Protein AF-A0AAE3ME97-F1 (afdb_monomer_lite)

Foldseek 3Di:
DWKFKWAQDQPVVVLVLVCVVCVVPPQKAFDDRRRWIKTLGGQTDDDPVLVVVLQVLLLVLCVPQDKDKWKWWFWDWDADPQFWIWIWIFIDDDPSSQVSSVSSVVSVCVSVVPRDGDPDPDGIIITGITGGNPDDDDRVVSRVSDPIDIDMDTTFWMFIWDWDADVPGTDIDGPDIHTD

Secondary structure (DSSP, 8-state):
-EEEEEEE---HHHHHHHHHHTTT-TTEEEPPGGG-EEEEEEEEE--GGGHHHHHHHHHHHHTT---EEEEEEEEEEE--TTS-EEEEEEEPP-HHHHHHHHHHHHHHHHH-TT-----SPP--EEEEEEE-TT----HHHHHHHS----EEEEE-EEEEEEEEEETTEEEEEEEEEEE-

pLDDT: mean 92.76, std 6.28, range [67.19, 98.69]

InterPro domains:
  IPR004175 RNA 2',3'-cyclic phosphodiesterase [MF_01940] (1-180)
  IPR004175 RNA 2',3'-cyclic phosphodiesterase [PTHR35561] (1-180)
  IPR004175 RNA 2',3'-cyclic phosphodiesterase [TIGR02258] (1-180)
  IPR009097 Cyclic phosphodiesterase [SSF55144] (1-180)
  IPR014051 Phosphoesterase, HXTX [PF02834] (10-88)

Structure (mmCIF, N/CA/C/O backbone):
data_AF-A0AAE3ME97-F1
#
_entry.id   AF-A0AAE3ME97-F1
#
loop_
_atom_site.group_PDB
_atom_site.id
_atom_site.type_symbol
_atom_site.label_atom_id
_atom_site.label_alt_id
_atom_site.label_comp_id
_atom_site.label_asym_id
_atom_site.label_entity_id
_atom_site.label_seq_id
_atom_site.pdbx_PDB_ins_code
_atom_site.Cartn_x
_atom_site.Cartn_y
_atom_site.Cartn_z
_atom_site.occupancy
_atom_site.B_iso_or_equiv
_atom_site.auth_seq_id
_atom_site.auth_comp_id
_atom_site.auth_asym_id
_atom_site.auth_atom_id
_atom_site.pdbx_PDB_model_num
ATOM 1 N N . MET A 1 1 ? -18.760 -4.480 -3.445 1.00 94.69 1 MET A N 1
ATOM 2 C CA . MET A 1 1 ? -17.623 -3.661 -3.942 1.00 94.69 1 MET A CA 1
ATOM 3 C C . MET A 1 1 ? -16.307 -4.323 -3.564 1.00 94.69 1 MET A C 1
ATOM 5 O O . MET A 1 1 ? -16.307 -5.059 -2.590 1.00 94.69 1 MET A O 1
ATOM 9 N N . ARG A 1 2 ? -15.202 -4.084 -4.282 1.00 96.44 2 ARG A N 1
ATOM 10 C CA . ARG A 1 2 ? -13.881 -4.586 -3.869 1.00 96.44 2 ARG A CA 1
ATOM 11 C C . ARG A 1 2 ? -13.108 -3.485 -3.152 1.00 96.44 2 ARG A C 1
ATOM 13 O O . ARG A 1 2 ? -12.875 -2.458 -3.781 1.00 96.44 2 ARG A O 1
ATOM 20 N N . ILE A 1 3 ? -12.674 -3.695 -1.910 1.00 97.56 3 ILE A N 1
ATOM 21 C CA . ILE A 1 3 ? -11.929 -2.680 -1.145 1.00 97.56 3 ILE A CA 1
ATOM 22 C C . ILE A 1 3 ? -10.609 -3.202 -0.563 1.00 97.56 3 ILE A C 1
ATOM 24 O O . ILE A 1 3 ? -10.367 -4.413 -0.470 1.00 97.56 3 ILE A O 1
ATOM 28 N N . PHE A 1 4 ? -9.749 -2.266 -0.184 1.00 97.75 4 PHE A N 1
ATOM 29 C CA . PHE A 1 4 ? -8.556 -2.483 0.628 1.00 97.75 4 PHE A CA 1
ATOM 30 C C . PHE A 1 4 ? -8.284 -1.246 1.492 1.00 97.75 4 PHE A C 1
ATOM 32 O O . PHE A 1 4 ? -8.801 -0.165 1.211 1.00 97.75 4 PHE A O 1
ATOM 39 N N . ILE A 1 5 ? -7.471 -1.415 2.530 1.00 98.44 5 ILE A N 1
ATOM 40 C CA . ILE A 1 5 ? -6.966 -0.326 3.366 1.00 98.44 5 ILE A CA 1
ATOM 41 C C . ILE A 1 5 ? -5.523 -0.049 2.954 1.00 98.44 5 ILE A C 1
ATOM 43 O O . ILE A 1 5 ? -4.723 -0.984 2.825 1.00 98.44 5 ILE A O 1
ATOM 47 N N . GLY A 1 6 ? -5.183 1.215 2.729 1.00 98.12 6 GLY A N 1
ATOM 48 C CA . GLY A 1 6 ? -3.847 1.605 2.291 1.00 98.12 6 GLY A CA 1
ATOM 49 C C . GLY A 1 6 ? -3.488 3.043 2.632 1.00 98.12 6 GLY A C 1
ATOM 50 O O . GLY A 1 6 ? -4.283 3.770 3.218 1.00 98.12 6 GLY A O 1
ATOM 51 N N . ILE A 1 7 ? -2.273 3.421 2.248 1.00 98.25 7 ILE A N 1
ATOM 52 C CA . ILE A 1 7 ? -1.721 4.771 2.357 1.00 98.25 7 ILE A CA 1
ATOM 53 C C . ILE A 1 7 ? -1.382 5.227 0.943 1.00 98.25 7 ILE A C 1
ATOM 55 O O . ILE A 1 7 ? -0.523 4.628 0.286 1.00 98.25 7 ILE A O 1
ATOM 59 N N . LYS A 1 8 ? -2.062 6.262 0.449 1.00 96.44 8 LYS A N 1
ATOM 60 C CA . LYS A 1 8 ? -1.717 6.889 -0.832 1.00 96.44 8 LYS A CA 1
ATOM 61 C C . LYS A 1 8 ? -0.377 7.620 -0.716 1.00 96.44 8 LYS A C 1
ATOM 63 O O . LYS A 1 8 ? -0.153 8.340 0.252 1.00 96.44 8 LYS A O 1
ATOM 68 N N . LEU A 1 9 ? 0.484 7.458 -1.718 1.00 9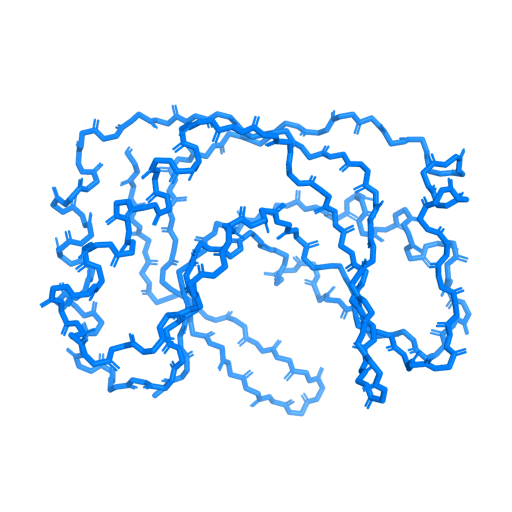5.56 9 LEU A N 1
ATOM 69 C CA . LEU A 1 9 ? 1.809 8.079 -1.761 1.00 95.56 9 LEU A CA 1
ATOM 70 C C . LEU A 1 9 ? 2.019 8.759 -3.113 1.00 95.56 9 LEU A C 1
ATOM 72 O O . LEU A 1 9 ? 1.618 8.220 -4.145 1.00 95.56 9 LEU A O 1
ATOM 76 N N . ASP A 1 10 ? 2.654 9.928 -3.102 1.00 94.00 10 ASP A N 1
ATOM 77 C CA . ASP A 1 10 ? 3.165 10.552 -4.321 1.00 94.00 10 ASP A CA 1
ATOM 78 C C . ASP A 1 10 ? 4.565 10.009 -4.602 1.00 94.00 10 ASP A C 1
ATOM 80 O O . ASP A 1 10 ? 5.500 10.252 -3.847 1.00 94.00 10 ASP A O 1
ATOM 84 N N . LEU A 1 11 ? 4.670 9.215 -5.663 1.00 93.94 11 LEU A N 1
ATOM 85 C CA . LEU A 1 11 ? 5.886 8.517 -6.078 1.00 93.94 11 LEU A CA 1
ATOM 86 C C . LEU A 1 11 ? 6.118 8.695 -7.583 1.00 93.94 11 LEU A C 1
ATOM 88 O O . LEU A 1 11 ? 6.701 7.830 -8.243 1.00 93.94 11 LEU A O 1
ATOM 92 N N . ALA A 1 12 ? 5.624 9.805 -8.148 1.00 92.50 12 ALA A N 1
ATOM 93 C CA . ALA A 1 12 ? 5.755 10.098 -9.572 1.00 92.50 12 ALA A CA 1
ATOM 94 C C . ALA A 1 12 ? 7.229 10.116 -9.999 1.00 92.50 12 ALA A C 1
ATOM 96 O O . ALA A 1 12 ? 7.582 9.593 -11.053 1.00 92.50 12 ALA A O 1
ATOM 97 N N . LYS A 1 13 ? 8.124 10.645 -9.155 1.00 90.94 13 LYS A N 1
ATOM 98 C CA . LYS A 1 13 ? 9.567 10.671 -9.426 1.00 90.94 13 LYS A CA 1
ATOM 99 C C . LYS A 1 13 ? 10.143 9.262 -9.607 1.00 90.94 13 LYS A C 1
ATOM 101 O O . LYS A 1 13 ? 10.793 9.000 -10.616 1.00 90.94 13 LYS A O 1
ATOM 106 N N . GLN A 1 14 ? 9.894 8.360 -8.662 1.00 91.44 14 GLN A N 1
ATOM 107 C CA . GLN A 1 14 ? 10.411 6.992 -8.686 1.00 91.44 14 GLN A CA 1
ATOM 108 C C . GLN A 1 14 ? 9.786 6.189 -9.825 1.00 91.44 14 GLN A C 1
ATOM 110 O O . GLN A 1 14 ? 10.483 5.443 -10.508 1.00 91.44 14 GLN A O 1
ATOM 115 N N . LEU A 1 15 ? 8.485 6.373 -10.080 1.00 92.38 15 LEU A N 1
ATOM 116 C CA . LEU A 1 15 ? 7.817 5.737 -11.212 1.00 92.38 15 LEU A CA 1
ATOM 117 C C . LEU A 1 15 ? 8.439 6.180 -12.546 1.00 92.38 15 LEU A C 1
ATOM 119 O O . LEU A 1 15 ? 8.770 5.330 -13.371 1.00 92.38 15 LEU A O 1
ATOM 123 N N . ASN A 1 16 ? 8.661 7.483 -12.736 1.00 91.00 16 ASN A N 1
ATOM 124 C CA . ASN A 1 16 ? 9.254 8.029 -13.959 1.00 91.00 16 ASN A CA 1
ATOM 125 C C . ASN A 1 16 ? 10.696 7.537 -14.184 1.00 91.00 16 ASN A C 1
ATOM 127 O O . ASN A 1 16 ? 11.085 7.249 -15.321 1.00 91.00 16 ASN A O 1
ATOM 131 N N . GLN A 1 17 ? 11.483 7.379 -13.112 1.00 88.75 17 GLN A N 1
ATOM 132 C CA . GLN A 1 17 ? 12.847 6.844 -13.193 1.00 88.75 17 GLN A CA 1
ATOM 133 C C . GLN A 1 17 ? 12.870 5.446 -13.822 1.00 88.75 17 GLN A C 1
ATOM 135 O O . GLN A 1 17 ? 13.607 5.215 -14.779 1.00 88.75 17 GLN A O 1
ATOM 140 N N . VAL A 1 18 ? 12.025 4.527 -13.347 1.00 89.31 18 VAL A N 1
ATOM 141 C CA . VAL A 1 18 ? 11.972 3.166 -13.909 1.00 89.31 18 VAL A CA 1
ATOM 142 C C . VAL A 1 18 ? 11.254 3.097 -15.251 1.00 89.31 18 VAL A C 1
ATOM 144 O O . VAL A 1 18 ? 11.620 2.280 -16.092 1.00 89.31 18 VAL A O 1
ATOM 147 N N . GLN A 1 19 ? 10.269 3.963 -15.494 1.00 91.25 19 GLN A N 1
ATOM 148 C CA . GLN A 1 19 ? 9.616 4.053 -16.800 1.00 91.25 19 GLN A CA 1
ATOM 149 C C . GLN A 1 19 ? 10.599 4.439 -17.902 1.00 91.25 19 GLN A C 1
ATOM 151 O O . GLN A 1 19 ? 10.524 3.883 -18.991 1.00 91.25 19 GLN A O 1
ATOM 156 N N . THR A 1 20 ? 11.555 5.321 -17.606 1.00 89.06 20 THR A N 1
ATOM 157 C CA . THR A 1 20 ? 12.599 5.720 -18.560 1.00 89.06 20 THR A CA 1
ATOM 158 C C . THR A 1 20 ? 13.495 4.538 -18.946 1.00 89.06 20 THR A C 1
ATOM 160 O O . THR A 1 20 ? 13.858 4.393 -20.112 1.00 89.06 20 THR A O 1
ATOM 163 N N . ILE A 1 21 ? 13.800 3.647 -17.996 1.00 87.19 21 ILE A N 1
ATOM 164 C CA . ILE A 1 21 ? 14.635 2.457 -18.232 1.00 87.19 21 ILE A CA 1
ATOM 165 C C . ILE A 1 21 ? 13.930 1.454 -19.159 1.00 87.19 21 ILE A C 1
ATOM 167 O O . ILE A 1 21 ? 14.575 0.852 -20.011 1.00 87.19 21 ILE A O 1
ATOM 171 N N . PHE A 1 22 ? 12.608 1.307 -19.038 1.00 86.88 22 PHE A N 1
ATOM 172 C CA . PHE A 1 22 ? 11.820 0.334 -19.807 1.00 86.88 22 PHE A CA 1
ATOM 173 C C . PHE A 1 22 ? 10.808 0.980 -20.769 1.00 86.88 22 PHE A C 1
ATOM 175 O O . PHE A 1 22 ? 9.723 0.438 -20.993 1.00 86.88 22 PHE A O 1
ATOM 182 N N . HIS A 1 23 ? 11.117 2.154 -21.320 1.00 81.44 23 HIS A N 1
ATOM 183 C CA . HIS A 1 23 ? 10.148 2.953 -22.081 1.00 81.44 23 HIS A CA 1
ATOM 184 C C . HIS A 1 23 ? 9.629 2.258 -23.357 1.00 81.44 23 HIS A C 1
ATOM 186 O O . HIS A 1 23 ? 8.501 2.519 -23.772 1.00 81.44 23 HIS A O 1
ATOM 192 N N . GLU A 1 24 ? 10.399 1.340 -23.949 1.00 82.56 24 GLU A N 1
ATOM 193 C CA . GLU A 1 24 ? 10.007 0.583 -25.153 1.00 82.56 24 GLU A CA 1
ATOM 194 C C . GLU A 1 24 ? 9.259 -0.732 -24.840 1.00 82.56 24 GLU A C 1
ATOM 196 O O . GLU A 1 24 ? 8.717 -1.394 -25.732 1.00 82.56 24 GLU A O 1
ATOM 201 N N . ASP A 1 25 ? 9.187 -1.135 -23.567 1.00 84.56 25 ASP A N 1
ATOM 202 C CA . ASP A 1 25 ? 8.723 -2.463 -23.167 1.00 84.56 25 ASP A CA 1
ATOM 203 C C . ASP A 1 25 ? 7.193 -2.537 -23.014 1.00 84.56 25 ASP A C 1
ATOM 205 O O . ASP A 1 25 ? 6.604 -2.411 -21.938 1.00 84.56 25 ASP A O 1
ATOM 209 N N . THR A 1 26 ? 6.513 -2.855 -24.115 1.00 83.56 26 THR A N 1
ATOM 210 C CA . THR A 1 26 ? 5.041 -3.015 -24.162 1.00 83.56 26 THR A CA 1
ATOM 211 C C . THR A 1 26 ? 4.493 -4.165 -23.301 1.00 83.56 26 THR A C 1
ATOM 213 O O . THR A 1 26 ? 3.284 -4.285 -23.085 1.00 83.56 26 THR A O 1
ATOM 216 N N . LYS A 1 27 ? 5.371 -5.032 -22.784 1.00 91.19 27 LYS A N 1
ATOM 217 C CA . LYS A 1 27 ? 5.030 -6.155 -21.896 1.00 91.19 27 LYS A CA 1
ATOM 218 C C . LYS A 1 27 ? 4.952 -5.752 -20.417 1.00 91.19 27 LYS A C 1
ATOM 220 O O . LYS A 1 27 ? 4.654 -6.614 -19.579 1.00 91.19 27 LYS A O 1
ATOM 225 N N . ILE A 1 28 ? 5.188 -4.478 -20.098 1.00 93.50 28 ILE A N 1
ATOM 226 C CA . ILE A 1 28 ? 5.061 -3.904 -18.758 1.00 93.50 28 ILE A CA 1
ATOM 227 C C . ILE A 1 28 ? 3.792 -3.052 -18.688 1.00 93.50 28 ILE A C 1
ATOM 229 O O . ILE A 1 28 ? 3.542 -2.176 -19.509 1.00 93.50 28 ILE A O 1
ATOM 233 N N . LYS A 1 29 ? 2.964 -3.316 -17.679 1.00 92.75 29 LYS A N 1
ATOM 234 C CA . LYS A 1 29 ? 1.776 -2.528 -17.351 1.00 92.75 29 LYS A CA 1
ATOM 235 C C . LYS A 1 29 ? 2.050 -1.728 -16.086 1.00 92.75 29 LYS A C 1
ATOM 237 O O . LYS A 1 29 ? 2.054 -2.289 -14.988 1.00 92.75 29 LYS A O 1
ATOM 242 N N . TRP A 1 30 ? 2.266 -0.431 -16.257 1.00 94.06 30 TRP A N 1
ATOM 243 C CA . TRP A 1 30 ? 2.529 0.508 -15.172 1.00 94.06 30 TRP A CA 1
ATOM 244 C C . TRP A 1 30 ? 1.276 0.802 -14.348 1.00 94.06 30 TRP A C 1
ATOM 246 O O . TRP A 1 30 ? 0.162 0.891 -14.874 1.00 94.06 30 TRP A O 1
ATOM 256 N N . VAL A 1 31 ? 1.461 0.957 -13.041 1.00 94.19 31 VAL A N 1
ATOM 257 C CA . VAL A 1 31 ? 0.448 1.542 -12.166 1.00 94.19 31 VAL A CA 1
ATOM 258 C C . VAL A 1 31 ? 0.351 3.030 -12.498 1.00 94.19 31 VAL A C 1
ATOM 260 O O . VAL A 1 31 ? 1.362 3.695 -12.692 1.00 94.19 31 VAL A O 1
ATOM 263 N N . LYS A 1 32 ? -0.874 3.556 -12.599 1.00 92.88 32 LYS A N 1
ATOM 264 C CA . LYS A 1 32 ? -1.092 4.999 -12.782 1.00 92.88 32 LYS A CA 1
ATOM 265 C C . LYS A 1 32 ? -0.540 5.746 -11.568 1.00 92.88 32 LYS A C 1
ATOM 267 O O . LYS A 1 32 ? -0.775 5.292 -10.454 1.00 92.88 32 LYS A O 1
ATOM 272 N N . GLU A 1 33 ? 0.082 6.905 -11.764 1.00 93.50 33 GLU A N 1
ATOM 273 C CA . GLU A 1 33 ? 0.640 7.730 -10.675 1.00 93.50 33 GLU A CA 1
ATOM 274 C C . GLU A 1 33 ? -0.359 7.938 -9.527 1.00 93.50 33 GLU A C 1
ATOM 276 O O . GLU A 1 33 ? -0.079 7.626 -8.374 1.00 93.50 33 GLU A O 1
ATOM 281 N N . ASN A 1 34 ? -1.597 8.318 -9.858 1.00 91.62 34 ASN A N 1
ATOM 282 C CA . ASN A 1 34 ? -2.669 8.531 -8.879 1.00 91.62 34 ASN A CA 1
ATOM 283 C C . ASN A 1 34 ? -3.118 7.275 -8.110 1.00 91.62 34 ASN A C 1
ATOM 285 O O . ASN A 1 34 ? -3.860 7.399 -7.133 1.00 91.62 34 ASN A O 1
ATOM 289 N N . ASN A 1 35 ? -2.685 6.093 -8.549 1.00 95.12 35 ASN A N 1
ATOM 290 C CA . ASN A 1 35 ? -2.964 4.806 -7.930 1.00 95.12 35 ASN A CA 1
ATOM 291 C C . ASN A 1 35 ? -1.771 4.271 -7.119 1.00 95.12 35 ASN A C 1
ATOM 293 O O . ASN A 1 35 ? -1.874 3.154 -6.611 1.00 95.12 35 ASN A O 1
ATOM 297 N N . LEU A 1 36 ? -0.649 4.990 -7.010 1.00 96.50 36 LEU A N 1
ATOM 298 C CA . LEU A 1 36 ? 0.482 4.568 -6.182 1.00 96.50 36 LEU A CA 1
ATOM 299 C C . LEU A 1 36 ? 0.100 4.639 -4.697 1.00 96.50 36 LEU A C 1
ATOM 301 O O . LEU A 1 36 ? -0.425 5.637 -4.200 1.00 96.50 36 LEU A O 1
ATOM 305 N N . HIS A 1 37 ? 0.293 3.523 -4.002 1.00 97.62 37 HIS A N 1
ATOM 306 C CA . HIS A 1 37 ? -0.078 3.369 -2.601 1.00 97.62 37 HIS A CA 1
ATOM 307 C C . HIS A 1 37 ? 0.693 2.214 -1.964 1.00 97.62 37 HIS A C 1
ATOM 309 O O . HIS A 1 37 ? 1.094 1.259 -2.636 1.00 97.62 37 HIS A O 1
ATOM 315 N N . LEU A 1 38 ? 0.815 2.275 -0.645 1.00 97.88 38 LEU A N 1
ATOM 316 C CA . LEU A 1 38 ? 1.181 1.150 0.199 1.00 97.88 38 LEU A CA 1
ATOM 317 C C . LEU A 1 38 ? -0.101 0.453 0.672 1.00 97.88 38 LEU A C 1
ATOM 319 O O . LEU A 1 38 ? -0.980 1.091 1.248 1.00 97.88 38 LEU A O 1
ATOM 323 N N . THR A 1 39 ? -0.245 -0.847 0.412 1.00 97.19 39 THR A N 1
ATOM 324 C CA . THR A 1 39 ? -1.394 -1.616 0.921 1.00 97.19 39 THR A CA 1
ATOM 325 C C . THR A 1 39 ? -1.122 -2.106 2.341 1.00 97.19 39 THR A C 1
ATOM 327 O O . THR A 1 39 ? -0.116 -2.769 2.561 1.00 97.19 39 THR A O 1
ATOM 330 N N . LEU A 1 40 ? -2.053 -1.862 3.268 1.00 97.12 40 LEU A N 1
ATOM 331 C CA . LEU A 1 40 ? -2.010 -2.374 4.643 1.00 97.12 40 LEU A CA 1
ATOM 332 C C . LEU A 1 40 ? -2.838 -3.658 4.794 1.00 97.12 40 LEU A C 1
ATOM 334 O O . LEU A 1 40 ? -2.415 -4.603 5.462 1.00 97.12 40 LEU A O 1
ATOM 338 N N . LEU A 1 41 ? -4.010 -3.718 4.150 1.00 96.62 41 LEU A N 1
ATOM 339 C CA . LEU A 1 41 ? -4.887 -4.889 4.206 1.00 96.62 41 LEU A CA 1
ATOM 340 C C . LEU A 1 41 ? -5.788 -4.996 2.971 1.00 96.62 41 LEU A C 1
ATOM 342 O O . LEU A 1 41 ? -6.588 -4.103 2.697 1.00 96.62 41 LEU A O 1
ATOM 346 N N . PHE A 1 42 ? -5.719 -6.118 2.251 1.00 95.56 42 PHE A N 1
ATOM 347 C CA . PHE A 1 42 ? -6.711 -6.449 1.225 1.00 95.56 42 PHE A CA 1
ATOM 348 C C . PHE A 1 42 ? -7.946 -7.081 1.871 1.00 95.56 42 PHE A C 1
ATOM 350 O O . PHE A 1 42 ? -7.840 -8.143 2.474 1.00 95.56 42 PHE A O 1
ATOM 357 N N . ILE A 1 43 ? -9.114 -6.459 1.688 1.00 95.81 43 ILE A N 1
ATOM 358 C CA . ILE A 1 43 ? -10.395 -6.977 2.198 1.00 95.81 43 ILE A CA 1
ATOM 359 C C . ILE A 1 43 ? -11.116 -7.782 1.110 1.00 95.81 43 ILE A C 1
ATOM 361 O O . ILE A 1 43 ? -11.714 -8.820 1.367 1.00 95.81 43 ILE A O 1
ATOM 365 N N . GLY A 1 44 ? -11.012 -7.352 -0.149 1.00 94.50 44 GLY A N 1
ATOM 366 C CA . GLY A 1 44 ? -11.682 -8.036 -1.250 1.00 94.50 44 GLY A CA 1
ATOM 367 C C . GLY A 1 44 ? -13.131 -7.583 -1.391 1.00 94.50 44 GLY A C 1
ATOM 368 O O . GLY A 1 44 ? -13.414 -6.397 -1.237 1.00 94.50 44 GLY A O 1
ATOM 369 N N . ASN A 1 45 ? -14.017 -8.496 -1.790 1.00 95.25 45 ASN A N 1
ATOM 370 C CA . ASN A 1 45 ? -15.411 -8.165 -2.071 1.00 95.25 45 ASN A CA 1
ATOM 371 C C . ASN A 1 45 ? -16.224 -8.089 -0.777 1.00 95.25 45 ASN A C 1
ATOM 373 O O . ASN A 1 45 ? -16.288 -9.067 -0.043 1.00 95.25 45 ASN A O 1
ATOM 377 N N . ILE A 1 46 ? -16.869 -6.949 -0.548 1.00 95.38 46 ILE A N 1
ATOM 378 C CA . ILE A 1 46 ? -17.684 -6.671 0.635 1.00 95.38 46 ILE A CA 1
ATOM 379 C C . ILE A 1 46 ? -18.945 -5.886 0.249 1.00 95.38 46 ILE A C 1
ATOM 381 O O . ILE A 1 46 ? -18.993 -5.279 -0.833 1.00 95.38 46 ILE A O 1
ATOM 385 N N . ASP A 1 47 ? -19.959 -5.896 1.112 1.00 96.38 47 ASP A N 1
ATOM 386 C CA . ASP A 1 47 ? -21.120 -5.015 0.972 1.00 96.38 47 ASP A CA 1
ATOM 387 C C . ASP A 1 47 ? -20.732 -3.552 1.252 1.00 96.38 47 ASP A C 1
ATOM 389 O O . ASP A 1 47 ? -19.861 -3.271 2.076 1.00 96.38 47 ASP A O 1
ATOM 393 N N . ARG A 1 48 ? -21.359 -2.611 0.541 1.00 95.88 48 ARG A N 1
ATOM 394 C CA . ARG A 1 48 ? -21.176 -1.170 0.748 1.00 95.88 48 ARG A CA 1
ATOM 395 C C . ARG A 1 48 ? -21.534 -0.756 2.169 1.00 95.88 48 ARG A C 1
ATOM 397 O O . ARG A 1 48 ? -20.848 0.098 2.725 1.00 95.88 48 ARG A O 1
ATOM 404 N N . ASP A 1 49 ? -22.565 -1.370 2.729 1.00 96.69 49 ASP A N 1
ATOM 405 C CA . ASP A 1 49 ? -23.156 -0.954 4.001 1.00 96.69 49 ASP A CA 1
ATOM 406 C C . ASP A 1 49 ? -22.241 -1.236 5.205 1.00 96.69 49 ASP A C 1
ATOM 408 O O . ASP A 1 49 ? -22.437 -0.672 6.276 1.00 96.69 49 ASP A O 1
ATOM 412 N N . ILE A 1 50 ? -21.178 -2.026 5.011 1.00 96.88 50 ILE A N 1
ATOM 413 C CA . ILE A 1 50 ? -20.151 -2.314 6.025 1.00 96.88 50 ILE A CA 1
ATOM 414 C C . ILE A 1 50 ? -19.145 -1.155 6.173 1.00 96.88 50 ILE A C 1
ATOM 416 O O . ILE A 1 50 ? -18.486 -1.024 7.204 1.00 96.88 50 ILE A O 1
ATOM 420 N N . VAL A 1 51 ? -19.002 -0.289 5.161 1.00 97.94 51 VAL A N 1
ATOM 421 C CA . VAL A 1 51 ? -17.965 0.762 5.147 1.00 97.94 51 VAL A CA 1
ATOM 422 C C . VAL A 1 51 ? -18.107 1.771 6.300 1.00 97.94 51 VAL A C 1
ATOM 424 O O . VAL A 1 51 ? -17.083 2.050 6.928 1.00 97.94 51 VAL A O 1
ATOM 427 N N . PRO A 1 52 ? -19.307 2.293 6.638 1.00 98.25 52 PRO A N 1
ATOM 428 C CA . PRO A 1 52 ? -19.464 3.218 7.763 1.00 98.25 52 PRO A CA 1
ATOM 429 C C . PRO A 1 52 ? -19.068 2.609 9.116 1.00 98.25 52 PRO A C 1
ATOM 431 O O . PRO A 1 52 ? -18.376 3.256 9.900 1.00 98.25 52 PRO A O 1
ATOM 434 N N . GLU A 1 53 ? -19.446 1.354 9.372 1.00 98.25 53 GLU A N 1
ATOM 435 C CA . GLU A 1 53 ? -19.094 0.650 10.612 1.00 98.25 53 GLU A CA 1
ATOM 436 C C . GLU A 1 53 ? -17.585 0.373 10.687 1.00 98.25 53 GLU A C 1
ATOM 438 O O . GLU A 1 53 ? -16.938 0.637 11.705 1.00 98.25 53 GLU A O 1
ATOM 443 N N . LEU A 1 54 ? -16.992 -0.085 9.577 1.00 98.38 54 LEU A N 1
ATOM 444 C CA . LEU A 1 54 ? -15.550 -0.298 9.475 1.00 98.38 54 LEU A CA 1
ATOM 445 C C . LEU A 1 54 ? -14.771 0.995 9.736 1.00 98.38 54 LEU A C 1
ATOM 447 O O . LEU A 1 54 ? -13.788 0.973 10.479 1.00 98.38 54 LEU A O 1
ATOM 451 N N . LYS A 1 55 ? -15.219 2.115 9.160 1.00 98.44 55 LYS A N 1
ATOM 452 C CA . LYS A 1 55 ? -14.633 3.437 9.392 1.00 98.44 55 LYS A CA 1
ATOM 453 C C . LYS A 1 55 ? -14.655 3.798 10.874 1.00 98.44 55 LYS A C 1
ATOM 455 O O . LYS A 1 55 ? -13.596 4.071 11.429 1.00 98.44 55 LYS A O 1
ATOM 460 N N . GLN A 1 56 ? -15.823 3.763 11.516 1.00 98.50 56 GLN A N 1
ATOM 461 C CA . GLN A 1 56 ? -15.972 4.171 12.917 1.00 98.50 56 GLN A CA 1
ATOM 462 C C . GLN A 1 56 ? -15.078 3.346 13.855 1.00 98.50 56 GLN A C 1
ATOM 464 O O . GLN A 1 56 ? -14.443 3.875 14.774 1.00 98.50 56 GLN A O 1
ATOM 469 N N . ASN A 1 57 ? -14.993 2.037 13.612 1.00 98.44 57 ASN A N 1
ATOM 470 C CA . ASN A 1 57 ? -14.138 1.147 14.388 1.00 98.44 57 ASN A CA 1
ATOM 471 C C . ASN A 1 57 ? -12.640 1.416 14.148 1.00 98.44 57 ASN A C 1
ATOM 473 O O . ASN A 1 57 ? -11.852 1.338 15.093 1.00 98.44 57 ASN A O 1
ATOM 477 N N . LEU A 1 58 ? -12.234 1.772 12.923 1.00 98.50 58 LEU A N 1
ATOM 478 C CA . LEU A 1 58 ? -10.859 2.190 12.628 1.00 98.50 58 LEU A CA 1
ATOM 479 C C . LEU A 1 58 ? -10.524 3.538 13.275 1.00 98.50 58 LEU A C 1
ATOM 481 O O . LEU A 1 58 ? -9.489 3.626 13.921 1.00 98.50 58 LEU A O 1
ATOM 485 N N . GLU A 1 59 ? -11.397 4.543 13.182 1.00 98.44 59 GLU A N 1
ATOM 486 C CA . GLU A 1 59 ? -11.212 5.846 13.845 1.00 98.44 59 GLU A CA 1
ATOM 487 C C . GLU A 1 59 ? -11.028 5.678 15.356 1.00 98.44 59 GLU A C 1
ATOM 489 O O . GLU A 1 59 ? -10.086 6.211 15.933 1.00 98.44 59 GLU A O 1
ATOM 494 N N . THR A 1 60 ? -11.868 4.857 15.991 1.00 98.19 60 THR A N 1
ATOM 495 C CA . THR A 1 60 ? -11.760 4.569 17.429 1.00 98.19 60 THR A CA 1
ATOM 496 C C . THR A 1 60 ? -10.479 3.804 17.768 1.00 98.19 60 THR A C 1
ATOM 498 O O . THR A 1 60 ? -9.862 4.047 18.799 1.00 98.19 60 THR A O 1
ATOM 501 N N . THR A 1 61 ? -10.070 2.854 16.922 1.00 97.81 61 THR A N 1
ATOM 502 C CA . THR A 1 61 ? -8.859 2.054 17.167 1.00 97.81 61 THR A CA 1
ATOM 503 C C . THR A 1 61 ? -7.585 2.876 16.988 1.00 97.81 61 THR A C 1
ATOM 505 O O . THR A 1 61 ? -6.589 2.600 17.653 1.00 97.81 61 THR A O 1
ATOM 508 N N . LEU A 1 62 ? -7.605 3.844 16.071 1.00 97.44 62 LEU A N 1
ATOM 509 C CA . LEU A 1 62 ? -6.428 4.601 15.660 1.00 97.44 62 LEU A CA 1
ATOM 510 C C . LEU A 1 62 ? -6.339 5.990 16.298 1.00 97.44 62 LEU A C 1
ATOM 512 O O . LEU A 1 62 ? -5.340 6.659 16.098 1.00 97.44 62 LEU A O 1
ATOM 516 N N . SER A 1 63 ? -7.310 6.400 17.120 1.00 95.94 63 SER A N 1
ATOM 517 C CA . SER A 1 63 ? -7.391 7.752 17.700 1.00 95.94 63 SER A CA 1
ATOM 518 C C . SER A 1 63 ? -6.210 8.177 18.584 1.00 95.94 63 SER A C 1
ATOM 520 O O . SER A 1 63 ? -6.146 9.331 18.999 1.00 95.94 63 SER A O 1
ATOM 522 N N . SER A 1 64 ? -5.346 7.239 18.975 1.00 93.50 64 SER A N 1
ATOM 523 C CA . SER A 1 64 ? -4.155 7.482 19.797 1.00 93.50 64 SER A CA 1
ATOM 524 C C . SER A 1 64 ? -2.852 7.152 19.072 1.00 93.50 64 SER A C 1
ATOM 526 O O . SER A 1 64 ? -1.805 7.075 19.721 1.00 93.50 64 SER A O 1
ATOM 528 N N . GLU A 1 65 ? -2.904 6.850 17.774 1.00 96.06 65 GLU A N 1
ATOM 529 C CA . GLU A 1 65 ? -1.677 6.692 17.008 1.00 96.06 65 GLU A CA 1
ATOM 530 C C . GLU A 1 65 ? -0.996 8.054 16.848 1.00 96.06 65 GLU A C 1
ATOM 532 O O . GLU A 1 65 ? -1.586 9.112 17.029 1.00 96.06 65 GLU A O 1
ATOM 537 N N . ASN A 1 66 ? 0.304 8.033 16.583 1.00 95.88 66 ASN A N 1
ATOM 538 C CA . ASN A 1 66 ? 1.007 9.241 16.183 1.00 95.88 66 ASN A CA 1
ATOM 539 C C . ASN A 1 66 ? 1.260 9.165 14.685 1.00 95.88 66 ASN A C 1
ATOM 541 O O . ASN A 1 66 ? 1.455 8.079 14.125 1.00 95.88 66 ASN A O 1
ATOM 545 N N . THR A 1 67 ? 1.344 10.328 14.049 1.00 97.56 67 THR A N 1
ATOM 546 C CA . THR A 1 67 ? 1.904 10.414 12.706 1.00 97.56 67 THR A CA 1
ATOM 547 C C . THR A 1 67 ? 3.354 9.926 12.729 1.00 97.56 67 THR A C 1
ATOM 549 O O . THR A 1 67 ? 4.073 10.044 13.725 1.00 97.56 67 THR A O 1
ATOM 552 N N . PHE A 1 68 ? 3.799 9.328 11.632 1.00 97.94 68 PHE A N 1
ATOM 553 C CA . PHE A 1 68 ? 5.129 8.729 11.547 1.00 97.94 68 PHE A CA 1
ATOM 554 C C . PHE A 1 68 ? 5.700 8.907 10.149 1.00 97.94 68 PHE A C 1
ATOM 556 O O . PHE A 1 68 ? 5.030 9.395 9.242 1.00 97.94 68 PHE A O 1
ATOM 563 N N . THR A 1 69 ? 6.964 8.553 9.962 1.00 97.75 69 THR A N 1
ATOM 564 C CA . THR A 1 69 ? 7.597 8.577 8.646 1.00 97.75 69 THR A CA 1
ATOM 565 C C . THR A 1 69 ? 7.881 7.167 8.168 1.00 97.75 69 THR A C 1
ATOM 567 O O . THR A 1 69 ? 8.223 6.287 8.956 1.00 97.75 69 THR A O 1
ATOM 570 N N . ILE A 1 70 ? 7.756 6.957 6.863 1.00 97.62 70 ILE A N 1
ATOM 571 C CA . ILE A 1 70 ? 8.276 5.771 6.185 1.00 97.62 70 ILE A CA 1
ATOM 572 C C . ILE A 1 70 ? 9.366 6.190 5.213 1.00 97.62 70 ILE A C 1
ATOM 574 O O . ILE A 1 70 ? 9.330 7.290 4.662 1.00 97.62 70 ILE A O 1
ATOM 578 N N . GLN A 1 71 ? 10.314 5.291 4.987 1.00 96.38 71 GLN A N 1
ATOM 579 C CA . GLN A 1 71 ? 11.361 5.463 3.995 1.00 96.38 71 GLN A CA 1
ATOM 580 C C . GLN A 1 71 ? 11.151 4.461 2.873 1.00 96.38 71 GLN A C 1
ATOM 582 O O . GLN A 1 71 ? 10.937 3.273 3.125 1.00 96.38 71 GLN A O 1
ATOM 587 N N . VAL A 1 72 ? 11.224 4.942 1.639 1.00 94.94 72 VAL A N 1
ATOM 588 C CA . VAL A 1 72 ? 11.141 4.116 0.442 1.00 94.94 72 VAL A CA 1
ATOM 589 C C . VAL A 1 72 ? 12.432 4.235 -0.348 1.00 94.94 72 VAL A C 1
ATOM 591 O O . VAL A 1 72 ? 12.988 5.317 -0.533 1.00 94.94 72 VAL A O 1
ATOM 594 N N . GLN A 1 73 ? 12.931 3.089 -0.778 1.00 91.25 73 GLN A N 1
ATOM 595 C CA . GLN A 1 73 ? 14.127 2.945 -1.596 1.00 91.25 73 GLN A CA 1
ATOM 596 C C . GLN A 1 73 ? 14.073 1.562 -2.235 1.00 91.25 73 GLN A C 1
ATOM 598 O O . GLN A 1 73 ? 13.234 0.758 -1.857 1.00 91.25 73 GLN A O 1
ATOM 603 N N . ASP A 1 74 ? 14.989 1.274 -3.145 1.00 91.75 74 ASP A N 1
ATOM 604 C CA . ASP A 1 74 ? 15.229 -0.049 -3.707 1.00 91.75 74 ASP A CA 1
ATOM 605 C C . ASP A 1 74 ? 14.035 -0.664 -4.451 1.00 91.75 74 ASP A C 1
ATOM 607 O O . ASP A 1 74 ? 12.939 -0.901 -3.940 1.00 91.75 74 ASP A O 1
ATOM 611 N N . TYR A 1 75 ? 14.272 -1.009 -5.703 1.00 93.56 75 TYR A N 1
ATOM 612 C CA . TYR A 1 75 ? 13.369 -1.827 -6.478 1.00 93.56 75 TYR A CA 1
ATOM 613 C C . TYR A 1 75 ? 13.537 -3.294 -6.108 1.00 93.56 75 TYR A C 1
ATOM 615 O O . TYR A 1 75 ? 14.633 -3.774 -5.809 1.00 93.56 75 TYR A O 1
ATOM 623 N N . GLY A 1 76 ? 12.433 -4.018 -6.192 1.00 94.12 76 GLY A N 1
ATOM 624 C CA . GLY A 1 76 ? 12.382 -5.460 -6.057 1.00 94.12 76 GLY A CA 1
ATOM 625 C C . GLY A 1 76 ? 11.354 -6.057 -7.000 1.00 94.12 76 GLY A C 1
ATOM 626 O O . GLY A 1 76 ? 10.545 -5.354 -7.614 1.00 94.12 76 GLY A O 1
ATOM 627 N N . THR A 1 77 ? 11.381 -7.382 -7.125 1.00 94.94 77 THR A N 1
ATOM 628 C CA . THR A 1 77 ? 10.378 -8.100 -7.906 1.00 94.94 77 THR A CA 1
ATOM 629 C C . THR A 1 77 ? 9.751 -9.244 -7.126 1.00 94.94 77 THR A C 1
ATOM 631 O O . THR A 1 77 ? 10.400 -9.935 -6.346 1.00 94.94 77 THR A O 1
ATOM 634 N N . PHE A 1 78 ? 8.453 -9.462 -7.341 1.00 92.56 78 PHE A N 1
ATOM 635 C CA . PHE A 1 78 ? 7.794 -10.712 -6.974 1.00 92.56 78 PHE A CA 1
ATOM 636 C C . PHE A 1 78 ? 7.497 -11.509 -8.231 1.00 92.56 78 PHE A C 1
ATOM 638 O O . PHE A 1 78 ? 6.793 -11.046 -9.132 1.00 92.56 78 PHE A O 1
ATOM 645 N N . ILE A 1 79 ? 7.998 -12.740 -8.267 1.00 88.12 79 ILE A N 1
ATOM 646 C CA . ILE A 1 79 ? 7.824 -13.651 -9.392 1.00 88.12 79 ILE A CA 1
ATOM 647 C C . ILE A 1 79 ? 7.099 -14.893 -8.891 1.00 88.12 79 ILE A C 1
ATOM 649 O O . ILE A 1 79 ? 7.486 -15.519 -7.908 1.00 88.12 79 ILE A O 1
ATOM 653 N N . LYS A 1 80 ? 6.034 -15.279 -9.594 1.00 82.12 80 LYS A N 1
ATOM 654 C CA . LYS A 1 80 ? 5.343 -16.548 -9.367 1.00 82.12 80 LYS A CA 1
ATOM 655 C C . LYS A 1 80 ? 5.151 -17.253 -10.699 1.00 82.12 80 LYS A C 1
ATOM 657 O O . LYS A 1 80 ? 4.740 -16.639 -11.680 1.00 82.12 80 LYS A O 1
ATOM 662 N N . ARG A 1 81 ? 5.448 -18.556 -10.736 1.00 80.88 81 ARG A N 1
ATOM 663 C CA . ARG A 1 81 ? 5.397 -19.371 -11.959 1.00 80.88 81 ARG A CA 1
ATOM 664 C C . ARG A 1 81 ? 4.064 -19.176 -12.693 1.00 80.88 81 ARG A C 1
ATOM 666 O O . ARG A 1 81 ? 3.003 -19.357 -12.096 1.00 80.88 81 ARG A O 1
ATOM 673 N N . ARG A 1 82 ? 4.137 -18.839 -13.989 1.00 80.56 82 ARG A N 1
ATOM 674 C CA . ARG A 1 82 ? 2.987 -18.599 -14.889 1.00 80.56 82 ARG A CA 1
ATOM 675 C C . ARG A 1 82 ? 2.035 -17.474 -14.442 1.00 80.56 82 ARG A C 1
ATOM 677 O O . ARG A 1 82 ? 0.909 -17.409 -14.926 1.00 80.56 82 ARG A O 1
ATOM 684 N N . LYS A 1 83 ? 2.458 -16.580 -13.543 1.00 87.38 83 LYS A N 1
ATOM 685 C CA . LYS A 1 83 ? 1.727 -15.353 -13.196 1.00 87.38 83 L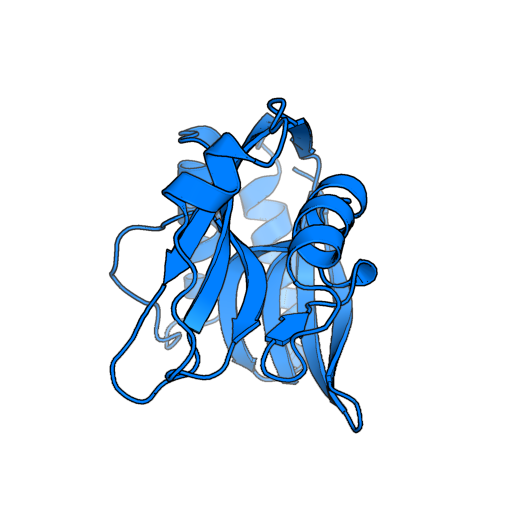YS A CA 1
ATOM 686 C C . LYS A 1 83 ? 2.533 -14.124 -13.621 1.00 87.38 83 LYS A C 1
ATOM 688 O O . LYS A 1 83 ? 3.758 -14.220 -13.679 1.00 87.38 83 LYS A O 1
ATOM 693 N N . PRO A 1 84 ? 1.876 -12.985 -13.908 1.00 89.06 84 PRO A N 1
ATOM 694 C CA . PRO A 1 84 ? 2.584 -11.729 -14.115 1.00 89.06 84 PRO A CA 1
ATOM 695 C C . PRO A 1 84 ? 3.525 -11.442 -12.944 1.00 89.06 84 PRO A C 1
ATOM 697 O O . PRO A 1 84 ? 3.130 -11.616 -11.787 1.00 89.06 84 PRO A O 1
ATOM 700 N N . GLY A 1 85 ? 4.744 -11.013 -13.259 1.00 94.00 85 GLY A N 1
ATOM 701 C CA . GLY A 1 85 ? 5.667 -10.493 -12.263 1.00 94.00 85 GLY A CA 1
ATOM 702 C C . GLY A 1 85 ? 5.188 -9.140 -11.748 1.00 94.00 85 GLY A C 1
ATOM 703 O O . GLY A 1 85 ? 4.399 -8.456 -12.408 1.00 94.00 85 GLY A O 1
ATOM 704 N N . ILE A 1 86 ? 5.633 -8.771 -10.553 1.00 95.44 86 ILE A N 1
ATOM 705 C CA . ILE A 1 86 ? 5.347 -7.475 -9.934 1.00 95.44 86 ILE A CA 1
ATOM 706 C C . ILE A 1 86 ? 6.678 -6.775 -9.716 1.00 95.44 86 ILE A C 1
ATOM 708 O O . ILE A 1 86 ? 7.527 -7.339 -9.039 1.00 95.44 86 ILE A O 1
ATOM 712 N N . LEU A 1 87 ? 6.838 -5.576 -10.273 1.00 95.56 87 LEU A N 1
ATOM 713 C CA . LEU A 1 87 ? 7.918 -4.651 -9.933 1.00 95.56 87 LEU A CA 1
ATOM 714 C C . LEU A 1 87 ? 7.405 -3.726 -8.831 1.00 95.56 87 LEU A C 1
ATOM 716 O O . LEU A 1 87 ? 6.306 -3.171 -8.951 1.00 95.56 87 LEU A O 1
ATOM 720 N N . TRP A 1 88 ? 8.179 -3.568 -7.767 1.00 96.62 88 TRP A N 1
ATOM 721 C CA . TRP A 1 88 ? 7.783 -2.789 -6.602 1.00 96.62 88 TRP A CA 1
ATOM 722 C C . TRP A 1 88 ? 8.947 -1.991 -6.012 1.00 96.62 88 TRP A C 1
ATOM 724 O O . TRP A 1 88 ? 10.103 -2.321 -6.253 1.00 96.62 88 TRP A O 1
ATOM 734 N N . LEU A 1 89 ? 8.615 -0.950 -5.247 1.00 95.56 89 LEU A N 1
ATOM 735 C CA . LEU A 1 89 ? 9.526 -0.218 -4.362 1.00 95.56 89 LEU A CA 1
ATOM 736 C C . LEU A 1 89 ? 9.450 -0.777 -2.950 1.00 95.56 89 LEU A C 1
ATOM 738 O O . LEU A 1 89 ? 8.349 -1.046 -2.451 1.00 95.56 89 LEU A O 1
ATOM 742 N N . LYS A 1 90 ? 10.610 -0.947 -2.318 1.00 95.12 90 LYS A N 1
ATOM 743 C CA . LYS A 1 90 ? 10.701 -1.380 -0.932 1.00 95.12 90 LYS A CA 1
ATOM 744 C C . LYS A 1 90 ? 10.275 -0.234 -0.028 1.00 95.12 90 LYS A C 1
ATOM 746 O O . LYS A 1 90 ? 10.664 0.917 -0.218 1.00 95.12 90 LYS A O 1
ATOM 751 N N . VAL A 1 91 ? 9.503 -0.574 0.991 1.00 96.25 91 VAL A N 1
ATOM 752 C CA . VAL A 1 91 ? 9.379 0.265 2.178 1.00 96.25 91 VAL A CA 1
ATOM 753 C C . VAL A 1 91 ? 10.324 -0.327 3.214 1.00 96.25 91 VAL A C 1
ATOM 755 O O . VAL A 1 91 ? 10.273 -1.530 3.482 1.00 96.25 91 VAL A O 1
ATOM 758 N N . HIS A 1 92 ? 11.227 0.487 3.750 1.00 93.38 92 HIS A N 1
ATOM 759 C CA . HIS A 1 92 ? 12.168 0.037 4.773 1.00 93.38 92 HIS A CA 1
ATOM 760 C C . HIS A 1 92 ? 11.434 -0.399 6.044 1.00 93.38 92 HIS A C 1
ATOM 762 O O . HIS A 1 92 ? 10.319 0.049 6.319 1.00 93.38 92 HIS A O 1
ATOM 768 N N . GLN A 1 93 ? 12.065 -1.305 6.795 1.00 88.06 93 GLN A N 1
ATOM 769 C CA . GLN A 1 93 ? 11.487 -1.862 8.015 1.00 88.06 93 GLN A CA 1
ATOM 770 C C . GLN A 1 93 ? 11.137 -0.741 8.996 1.00 88.06 93 GLN A C 1
ATOM 772 O O . GLN A 1 93 ? 11.923 0.181 9.213 1.00 88.06 93 GLN A O 1
ATOM 777 N N . ASN A 1 94 ? 9.932 -0.814 9.553 1.00 93.00 94 ASN A N 1
ATOM 778 C CA . ASN A 1 94 ? 9.385 0.230 10.400 1.00 93.00 94 ASN A CA 1
ATOM 779 C C . ASN A 1 94 ? 8.378 -0.384 11.378 1.00 93.00 94 ASN A C 1
ATOM 781 O O . ASN A 1 94 ? 7.272 -0.760 10.987 1.00 93.00 94 ASN A O 1
ATOM 785 N N . ASP A 1 95 ? 8.758 -0.452 12.652 1.00 94.88 95 ASP A N 1
ATOM 786 C CA . ASP A 1 95 ? 7.945 -1.084 13.697 1.00 94.88 95 ASP A CA 1
ATOM 787 C C . ASP A 1 95 ? 6.590 -0.382 13.889 1.00 94.88 95 ASP A C 1
ATOM 789 O O . ASP A 1 95 ? 5.590 -1.028 14.207 1.00 94.88 95 ASP A O 1
ATOM 793 N N . VAL A 1 96 ? 6.525 0.936 13.651 1.00 96.56 96 VAL A N 1
ATOM 794 C CA . VAL A 1 96 ? 5.273 1.708 13.724 1.00 96.56 96 VAL A CA 1
ATOM 795 C C . VAL A 1 96 ? 4.321 1.278 12.609 1.00 96.56 96 VAL A C 1
ATOM 797 O O . VAL A 1 96 ? 3.146 1.028 12.869 1.00 96.56 96 VAL A O 1
ATOM 800 N N . LEU A 1 97 ? 4.826 1.104 11.385 1.00 97.00 97 LEU A N 1
ATOM 801 C CA . LEU A 1 97 ? 4.048 0.617 10.246 1.00 97.00 97 LEU A CA 1
ATOM 802 C C . LEU A 1 97 ? 3.553 -0.822 10.460 1.00 97.00 97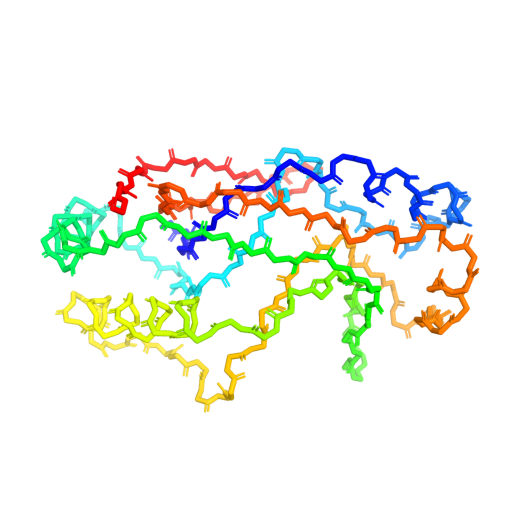 LEU A C 1
ATOM 804 O O . LEU A 1 97 ? 2.399 -1.125 10.156 1.00 97.00 97 LEU A O 1
ATOM 808 N N . GLU A 1 98 ? 4.406 -1.709 10.976 1.00 95.25 98 GLU A N 1
ATOM 809 C CA . GLU A 1 98 ? 4.036 -3.099 11.270 1.00 95.25 98 GLU A CA 1
ATOM 810 C C . GLU A 1 98 ? 2.983 -3.180 12.387 1.00 95.25 98 GLU A C 1
ATOM 812 O O . GLU A 1 98 ? 1.982 -3.894 12.263 1.00 95.25 98 GLU A O 1
ATOM 817 N N . SER A 1 99 ? 3.156 -2.388 13.448 1.00 96.06 99 SER A N 1
ATOM 818 C CA . SER A 1 99 ? 2.182 -2.255 14.535 1.00 96.06 99 SER A CA 1
ATOM 819 C C . SER A 1 99 ? 0.841 -1.717 14.028 1.00 96.06 99 SER A C 1
ATOM 821 O O . SER A 1 99 ? -0.207 -2.305 14.316 1.00 96.06 99 SER A O 1
ATOM 823 N N . LEU A 1 100 ? 0.860 -0.664 13.203 1.00 97.38 100 LEU A N 1
ATOM 824 C CA . LEU A 1 100 ? -0.331 -0.093 12.577 1.00 97.38 100 LEU A CA 1
ATOM 825 C C . LEU A 1 100 ? -1.061 -1.130 11.713 1.00 97.38 100 LEU A C 1
ATOM 827 O O . LEU A 1 100 ? -2.273 -1.306 11.842 1.00 97.38 100 LEU A O 1
ATOM 831 N N . GLN A 1 101 ? -0.332 -1.865 10.871 1.00 96.75 101 GLN A N 1
ATOM 832 C CA . GLN A 1 101 ? -0.891 -2.919 10.024 1.00 96.75 101 GLN A CA 1
ATOM 833 C C . GLN A 1 101 ? -1.569 -4.016 10.862 1.00 96.75 101 GLN A C 1
ATOM 835 O O . GLN A 1 101 ? -2.690 -4.438 10.552 1.00 96.75 101 GLN A O 1
ATOM 840 N N . SER A 1 102 ? -0.937 -4.429 11.964 1.00 95.94 102 SER A N 1
ATOM 841 C CA . SER A 1 102 ? -1.493 -5.411 12.900 1.00 95.94 102 SER A CA 1
ATOM 842 C C . SER A 1 102 ? -2.772 -4.900 13.574 1.00 95.94 102 SER A C 1
ATOM 844 O O . SER A 1 102 ? -3.771 -5.625 13.637 1.00 95.94 102 SER A O 1
ATOM 846 N N . LYS A 1 103 ? -2.785 -3.639 14.032 1.00 97.25 103 LYS A N 1
ATOM 847 C CA . LYS A 1 103 ? -3.965 -2.990 14.633 1.00 97.25 103 LYS A CA 1
ATOM 848 C C . LYS A 1 103 ? -5.125 -2.907 13.645 1.00 97.25 103 LYS A C 1
ATOM 850 O O . LYS A 1 103 ? -6.224 -3.346 13.977 1.00 97.25 103 LYS A O 1
ATOM 855 N N . ILE A 1 104 ? -4.871 -2.445 12.420 1.00 97.56 104 ILE A N 1
ATOM 856 C CA . ILE A 1 104 ? -5.868 -2.375 11.340 1.00 97.56 104 ILE A CA 1
ATOM 857 C C . ILE A 1 104 ? -6.440 -3.757 11.033 1.00 97.56 104 ILE A C 1
ATOM 859 O O . ILE A 1 104 ? -7.653 -3.908 10.890 1.00 97.56 104 ILE A O 1
ATOM 863 N N . THR A 1 105 ? -5.586 -4.778 10.967 1.00 96.94 105 THR A N 1
ATOM 864 C CA . THR A 1 105 ? -6.013 -6.157 10.709 1.00 96.94 105 THR A CA 1
ATOM 865 C C . THR A 1 105 ? -6.951 -6.658 11.804 1.00 96.94 105 THR A C 1
ATOM 867 O O . THR A 1 105 ? -8.045 -7.135 11.509 1.00 96.94 105 THR A O 1
ATOM 870 N N . LYS A 1 106 ? -6.574 -6.483 13.077 1.00 96.75 106 LYS A N 1
ATOM 871 C CA . LYS A 1 106 ? -7.407 -6.871 14.225 1.00 96.75 106 LYS A CA 1
ATOM 872 C C . LYS A 1 106 ? -8.718 -6.089 14.280 1.00 96.75 106 LYS A C 1
ATOM 874 O O . LYS A 1 106 ? -9.757 -6.681 14.549 1.00 96.75 106 LYS A O 1
ATOM 879 N N . ALA A 1 107 ? -8.681 -4.782 14.024 1.00 97.69 107 ALA A N 1
ATOM 880 C CA . ALA A 1 107 ? -9.872 -3.942 13.974 1.00 97.69 107 ALA A CA 1
ATOM 881 C C . ALA A 1 107 ? -10.823 -4.404 12.865 1.00 97.69 107 ALA A C 1
ATOM 883 O O . ALA A 1 107 ? -12.007 -4.599 13.118 1.00 97.69 107 ALA A O 1
ATOM 884 N N . THR A 1 108 ? -10.296 -4.663 11.668 1.00 97.75 108 THR A N 1
ATOM 885 C CA . THR A 1 108 ? -11.090 -5.127 10.523 1.00 97.75 108 THR A CA 1
ATOM 886 C C . THR A 1 108 ? -11.739 -6.481 10.804 1.00 97.75 108 THR A C 1
ATOM 888 O O . THR A 1 108 ? -12.916 -6.651 10.508 1.00 97.75 108 THR A O 1
ATOM 891 N N . LEU A 1 109 ? -11.026 -7.417 11.439 1.00 97.00 109 LEU A N 1
ATOM 892 C CA . LEU A 1 109 ? -11.569 -8.731 11.810 1.00 97.00 109 LEU A CA 1
ATOM 893 C C . LEU A 1 109 ? -12.727 -8.676 12.814 1.00 97.00 109 LEU A C 1
ATOM 895 O O . LEU A 1 109 ? -13.532 -9.599 12.848 1.00 97.00 109 LEU A O 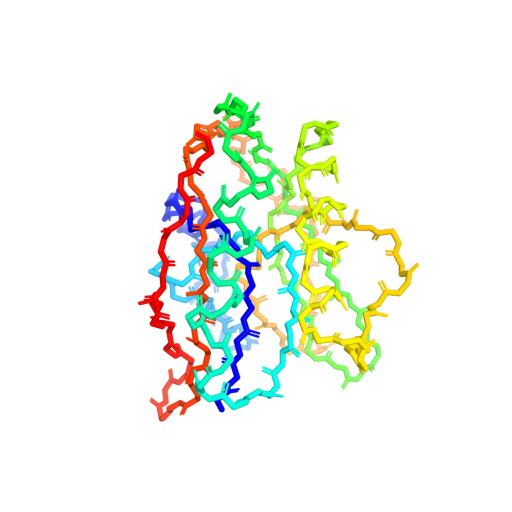1
ATOM 899 N N . LYS A 1 110 ? -12.844 -7.613 13.620 1.00 97.12 110 LYS A N 1
ATOM 900 C CA . LYS A 1 110 ? -14.015 -7.434 14.498 1.00 97.12 110 LYS A CA 1
ATOM 901 C C . LYS A 1 110 ? -15.292 -7.156 13.704 1.00 97.12 110 LYS A C 1
ATOM 903 O O . LYS A 1 110 ? -16.362 -7.551 14.145 1.00 97.12 110 LYS A O 1
ATOM 908 N N . ILE A 1 111 ? -15.161 -6.482 12.561 1.00 97.75 111 ILE A N 1
ATOM 909 C CA . ILE A 1 111 ? -16.279 -6.109 11.681 1.00 97.75 111 ILE A CA 1
ATOM 910 C C . ILE A 1 111 ? -16.523 -7.185 10.617 1.00 97.75 111 ILE A C 1
ATOM 912 O O . ILE A 1 111 ? -17.655 -7.439 10.224 1.00 97.75 111 ILE A O 1
ATOM 916 N N . ILE A 1 112 ? -15.457 -7.846 10.157 1.00 96.56 112 ILE A N 1
ATOM 917 C CA . ILE A 1 112 ? -15.497 -8.875 9.114 1.00 96.56 112 ILE A CA 1
ATOM 918 C C . ILE A 1 112 ? -14.772 -10.135 9.625 1.00 96.56 112 ILE A C 1
ATOM 920 O O . ILE A 1 112 ? -13.621 -10.372 9.243 1.00 96.56 112 ILE A O 1
ATOM 924 N N . PRO A 1 113 ? -15.405 -10.950 10.491 1.00 94.00 113 PRO A N 1
ATOM 925 C CA . PRO A 1 113 ? -14.748 -12.101 11.123 1.00 94.00 113 PRO A CA 1
ATOM 926 C C . PRO A 1 113 ? -14.278 -13.173 10.132 1.00 94.00 113 PRO A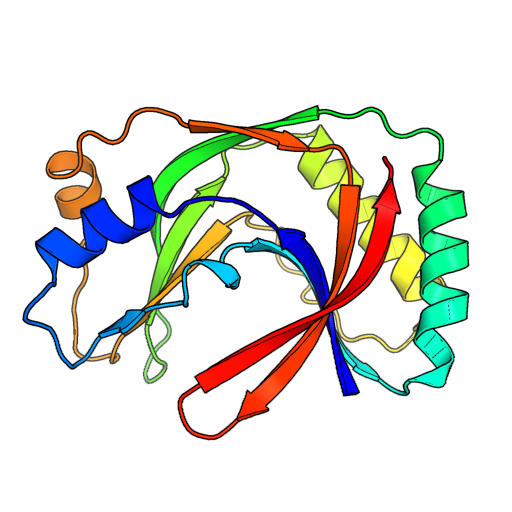 C 1
ATOM 928 O O . PRO A 1 113 ? -13.220 -13.767 10.324 1.00 94.00 113 PRO A O 1
ATOM 931 N N . ASP A 1 114 ? -15.020 -13.367 9.039 1.00 92.81 114 ASP A N 1
ATOM 932 C CA . ASP A 1 114 ? -14.736 -14.385 8.017 1.00 92.81 114 ASP A CA 1
ATOM 933 C C . ASP A 1 114 ? -13.726 -13.916 6.951 1.00 92.81 114 ASP A C 1
ATOM 935 O O . ASP A 1 114 ? -13.557 -14.550 5.903 1.00 92.81 114 ASP A O 1
ATOM 939 N N . LEU A 1 115 ? -13.055 -12.779 7.176 1.00 93.44 115 LEU A N 1
ATOM 940 C CA . LEU A 1 115 ? -12.074 -12.259 6.234 1.00 93.44 115 LEU A CA 1
ATOM 941 C C . LEU A 1 115 ? -10.875 -13.212 6.119 1.00 93.44 115 LEU A C 1
ATOM 943 O O . LEU A 1 115 ? -10.107 -13.405 7.060 1.00 93.44 115 LEU A O 1
ATOM 947 N N . ASN A 1 116 ? -10.662 -13.757 4.920 1.00 88.44 116 ASN A N 1
ATOM 948 C CA . ASN A 1 116 ? -9.510 -14.607 4.633 1.00 88.44 116 ASN A CA 1
ATOM 949 C C . ASN A 1 116 ? -8.231 -13.769 4.474 1.00 88.44 116 ASN A C 1
ATOM 951 O O . ASN A 1 116 ? -7.935 -13.253 3.390 1.00 88.44 116 ASN A O 1
ATOM 955 N N . ILE A 1 117 ? -7.474 -13.636 5.560 1.00 86.38 117 ILE A N 1
ATOM 956 C CA . ILE A 1 117 ? -6.217 -12.887 5.586 1.00 86.38 117 ILE A CA 1
ATOM 957 C C . ILE A 1 117 ? -5.053 -13.810 5.228 1.00 86.38 117 ILE A C 1
ATOM 959 O O . ILE A 1 117 ? -4.988 -14.971 5.625 1.00 86.38 117 ILE A O 1
ATOM 963 N N . GLN A 1 118 ? -4.079 -13.279 4.493 1.00 75.50 118 GLN A N 1
ATOM 964 C CA . GLN A 1 118 ? -2.827 -13.991 4.271 1.00 75.50 118 GLN A CA 1
ATOM 965 C C . GLN A 1 118 ? -2.022 -14.047 5.574 1.00 75.50 118 GLN A C 1
ATOM 967 O O . GLN A 1 118 ? -1.596 -13.016 6.075 1.00 75.50 118 GLN A O 1
ATOM 972 N N . HIS A 1 119 ? -1.755 -15.252 6.080 1.00 67.19 119 HIS A N 1
ATOM 973 C CA . HIS A 1 119 ? -0.959 -15.474 7.298 1.00 67.19 119 HIS A CA 1
ATOM 974 C C . HIS A 1 119 ? 0.558 -15.288 7.113 1.00 67.19 119 HIS A C 1
ATOM 976 O O . HIS A 1 119 ? 1.337 -15.607 8.008 1.00 67.19 119 HIS A O 1
ATOM 982 N N . ASN A 1 120 ? 0.994 -14.806 5.949 1.00 74.81 120 ASN A N 1
ATOM 983 C CA . ASN A 1 120 ? 2.405 -14.552 5.698 1.00 74.81 120 ASN A CA 1
ATOM 984 C C . ASN A 1 120 ? 2.847 -13.277 6.418 1.00 74.81 120 ASN A C 1
ATOM 986 O O . ASN A 1 120 ? 2.046 -12.371 6.645 1.00 74.81 120 ASN A O 1
ATOM 990 N N . GLN A 1 121 ? 4.144 -13.187 6.708 1.00 82.94 121 GLN A N 1
ATOM 991 C CA . GLN A 1 121 ? 4.747 -11.959 7.208 1.00 82.94 121 GLN A CA 1
ATOM 992 C C . GLN A 1 121 ? 4.412 -10.787 6.275 1.00 82.94 121 GLN A C 1
ATOM 994 O O . GLN A 1 121 ? 4.573 -10.875 5.051 1.00 82.94 121 GLN A O 1
ATOM 999 N N . TYR A 1 122 ? 3.939 -9.689 6.861 1.00 89.81 122 TYR A N 1
ATOM 1000 C CA . TYR A 1 122 ? 3.679 -8.460 6.130 1.00 89.81 122 TYR A CA 1
ATOM 1001 C C . TYR A 1 122 ? 4.986 -7.952 5.510 1.00 89.81 122 TYR A C 1
ATOM 1003 O O . TYR A 1 122 ? 5.972 -7.726 6.202 1.00 89.81 122 TYR A O 1
ATOM 1011 N N . THR A 1 123 ? 5.000 -7.822 4.184 1.00 91.56 123 THR A N 1
ATOM 1012 C CA . THR A 1 123 ? 6.150 -7.317 3.425 1.00 91.56 123 THR A CA 1
ATOM 1013 C C . THR A 1 123 ? 5.733 -5.994 2.788 1.00 91.56 123 THR A C 1
ATOM 1015 O O . THR A 1 123 ? 5.064 -6.023 1.748 1.00 91.56 123 THR A O 1
ATOM 1018 N N . PRO A 1 124 ? 6.037 -4.840 3.403 1.00 95.19 124 PRO A N 1
ATOM 1019 C CA . PRO A 1 124 ? 5.556 -3.556 2.918 1.00 95.19 124 PRO A CA 1
ATOM 1020 C C . PRO A 1 124 ? 6.252 -3.192 1.600 1.00 95.19 124 PRO A C 1
ATOM 1022 O O . PRO A 1 124 ? 7.477 -3.153 1.495 1.00 95.19 124 PRO A O 1
ATOM 1025 N N . HIS A 1 125 ? 5.450 -2.960 0.566 1.00 96.50 125 HIS A N 1
ATOM 1026 C CA . HIS A 1 125 ? 5.929 -2.655 -0.777 1.00 96.50 125 HIS A CA 1
ATOM 1027 C C . HIS A 1 125 ? 4.915 -1.784 -1.517 1.00 96.50 125 HIS A C 1
ATOM 1029 O O . HIS A 1 125 ? 3.704 -1.890 -1.297 1.00 96.50 125 HIS A O 1
ATOM 1035 N N . ILE A 1 126 ? 5.402 -0.962 -2.444 1.00 97.19 126 ILE A N 1
ATOM 1036 C CA . ILE A 1 126 ? 4.555 -0.201 -3.365 1.00 97.19 126 ILE A CA 1
ATOM 1037 C C . ILE A 1 126 ? 4.684 -0.808 -4.752 1.00 97.19 126 ILE A C 1
ATOM 1039 O O . ILE A 1 126 ? 5.760 -0.815 -5.343 1.00 97.19 126 ILE A O 1
ATOM 1043 N N . THR A 1 127 ? 3.583 -1.326 -5.293 1.00 96.38 127 THR A N 1
ATOM 1044 C CA . THR A 1 127 ? 3.584 -1.869 -6.656 1.00 96.38 127 THR A CA 1
ATOM 1045 C C . THR A 1 127 ? 3.723 -0.736 -7.672 1.00 96.38 127 THR A C 1
ATOM 1047 O O . THR A 1 127 ? 2.858 0.134 -7.737 1.00 96.38 127 THR A O 1
ATOM 1050 N N . LEU A 1 128 ? 4.758 -0.797 -8.511 1.00 95.81 128 LEU A N 1
ATOM 1051 C CA . LEU A 1 128 ? 4.978 0.140 -9.615 1.00 95.81 128 LEU A CA 1
ATOM 1052 C C . LEU A 1 128 ? 4.472 -0.402 -10.948 1.00 95.81 128 LEU A C 1
ATOM 1054 O O . LEU A 1 128 ? 3.925 0.340 -11.762 1.00 95.81 128 LEU A O 1
ATOM 1058 N N . ALA A 1 129 ? 4.637 -1.704 -11.181 1.00 95.06 129 ALA A N 1
ATOM 1059 C CA . ALA A 1 129 ? 4.209 -2.322 -12.425 1.00 95.06 129 ALA A CA 1
ATOM 1060 C C . ALA A 1 129 ? 3.889 -3.805 -12.271 1.00 95.06 129 ALA A C 1
ATOM 1062 O O . ALA A 1 129 ? 4.351 -4.493 -11.360 1.00 95.06 129 ALA A O 1
ATOM 1063 N N . ARG A 1 130 ? 3.127 -4.314 -13.236 1.00 94.00 130 ARG A N 1
ATOM 1064 C CA . ARG A 1 130 ? 2.973 -5.746 -13.490 1.00 94.00 130 ARG A CA 1
ATOM 1065 C C . ARG A 1 130 ? 3.529 -6.055 -14.868 1.00 94.00 130 ARG A C 1
ATOM 1067 O O . ARG A 1 130 ? 3.187 -5.367 -15.822 1.00 94.00 130 ARG A O 1
ATOM 1074 N N . TYR A 1 131 ? 4.328 -7.101 -14.997 1.00 93.69 131 TYR A N 1
ATOM 1075 C CA . TYR A 1 131 ? 4.993 -7.432 -16.256 1.00 93.69 131 TYR A CA 1
ATOM 1076 C C . TYR A 1 131 ? 4.766 -8.888 -16.660 1.00 93.69 131 TYR A C 1
ATOM 1078 O O . TYR A 1 131 ? 4.459 -9.751 -15.831 1.00 93.69 131 TYR A O 1
ATOM 1086 N N . HIS A 1 132 ? 4.854 -9.167 -17.961 1.00 92.12 132 HIS A N 1
ATOM 1087 C CA . HIS A 1 132 ? 4.656 -10.517 -18.482 1.00 92.12 132 HIS A CA 1
ATOM 1088 C C . HIS A 1 132 ? 5.688 -11.497 -17.902 1.00 92.12 132 HIS A C 1
ATOM 1090 O O . HIS A 1 132 ? 6.864 -11.176 -17.802 1.00 92.12 132 HIS A O 1
ATOM 1096 N N . HIS A 1 133 ? 5.270 -12.724 -17.578 1.00 85.62 133 HIS A N 1
ATOM 1097 C CA . HIS A 1 133 ? 6.113 -13.723 -16.900 1.00 85.62 133 HIS A CA 1
ATOM 1098 C C . HIS A 1 133 ? 7.369 -14.157 -17.681 1.00 85.62 133 HIS A C 1
ATOM 1100 O O . HIS A 1 133 ? 8.232 -14.825 -17.122 1.00 85.62 133 HIS A O 1
ATOM 1106 N N . SER A 1 134 ? 7.451 -13.829 -18.974 1.00 86.56 134 SER A N 1
ATOM 1107 C CA . SER A 1 134 ? 8.630 -14.077 -19.810 1.00 86.56 134 SER A CA 1
ATOM 1108 C C . SER A 1 134 ? 9.698 -12.987 -19.698 1.00 86.56 134 SER A C 1
ATOM 1110 O O . SER A 1 134 ? 10.817 -13.208 -20.148 1.00 86.56 134 SER A O 1
ATOM 1112 N N . LEU A 1 135 ? 9.350 -11.798 -19.192 1.00 88.25 135 LEU A N 1
ATOM 1113 C CA . LEU A 1 135 ? 10.322 -10.737 -18.957 1.00 88.25 135 LEU A CA 1
ATOM 1114 C C . LEU A 1 135 ? 11.112 -11.050 -17.689 1.00 88.25 135 LEU A C 1
ATOM 1116 O O . LEU A 1 135 ? 10.549 -11.467 -16.674 1.00 88.25 135 LEU A O 1
ATOM 1120 N N . LYS A 1 136 ? 12.419 -10.812 -17.757 1.00 85.56 136 LYS A N 1
ATOM 1121 C CA . LYS A 1 136 ? 13.309 -10.848 -16.603 1.00 85.56 136 LYS A CA 1
ATOM 1122 C C . LYS A 1 136 ? 13.672 -9.412 -16.268 1.00 85.56 136 LYS A C 1
ATOM 1124 O O . LYS A 1 136 ? 14.362 -8.762 -17.042 1.00 85.56 136 LYS A O 1
ATOM 1129 N N . ILE A 1 137 ? 13.161 -8.936 -15.142 1.00 88.88 137 ILE A N 1
ATOM 1130 C CA . ILE A 1 137 ? 13.560 -7.661 -14.559 1.00 88.88 137 ILE A CA 1
ATOM 1131 C C . ILE A 1 137 ? 14.524 -7.990 -13.430 1.00 88.88 137 ILE A C 1
ATOM 1133 O O . ILE A 1 137 ? 14.152 -8.729 -12.518 1.00 88.88 137 ILE A O 1
ATOM 1137 N N . ASP A 1 138 ? 15.744 -7.474 -13.530 1.00 89.00 138 ASP A N 1
ATOM 1138 C CA . ASP A 1 138 ? 16.783 -7.631 -12.520 1.00 89.00 138 ASP A CA 1
ATOM 1139 C C . ASP A 1 138 ? 16.751 -6.427 -11.560 1.00 89.00 138 ASP A C 1
ATOM 1141 O O . ASP A 1 138 ? 17.065 -5.307 -11.977 1.00 89.00 138 ASP A O 1
ATOM 1145 N N . PRO A 1 139 ? 16.343 -6.620 -10.292 1.00 88.75 139 PRO A N 1
ATOM 1146 C CA . PRO A 1 139 ? 16.321 -5.543 -9.314 1.00 88.75 139 PRO A CA 1
ATOM 1147 C C . PRO A 1 139 ? 17.703 -4.954 -9.023 1.00 88.75 139 PRO A C 1
ATOM 1149 O O . PRO A 1 139 ? 17.790 -3.764 -8.744 1.00 88.75 139 PRO A O 1
ATOM 1152 N N . GLU A 1 140 ? 18.777 -5.745 -9.089 1.00 87.19 140 GLU A N 1
ATOM 1153 C CA . GLU A 1 140 ? 20.131 -5.270 -8.780 1.00 87.19 140 GLU A CA 1
ATOM 1154 C C . GLU A 1 140 ? 20.607 -4.281 -9.842 1.00 87.19 140 GLU A C 1
ATOM 1156 O O . GLU A 1 140 ? 21.060 -3.183 -9.514 1.00 87.19 140 GLU A O 1
ATOM 1161 N N . LEU A 1 141 ? 20.407 -4.619 -11.120 1.00 85.56 141 LEU A N 1
ATOM 1162 C CA . LEU A 1 141 ? 20.695 -3.710 -12.230 1.00 85.56 141 LEU A CA 1
ATOM 1163 C C . LEU A 1 141 ? 19.827 -2.453 -12.175 1.00 85.56 141 LEU A C 1
ATOM 1165 O O . LEU A 1 141 ? 20.313 -1.358 -12.470 1.00 85.56 141 LEU A O 1
ATOM 1169 N N . LEU A 1 142 ? 18.557 -2.584 -11.777 1.00 87.06 142 LEU A N 1
ATOM 1170 C CA . LEU A 1 142 ? 17.702 -1.418 -11.584 1.00 87.06 142 LEU A CA 1
ATOM 1171 C C . LEU A 1 142 ? 18.248 -0.513 -10.496 1.00 87.06 142 LEU A C 1
ATOM 1173 O O . LEU A 1 142 ? 18.475 0.655 -10.769 1.00 87.06 142 LEU A O 1
ATOM 1177 N N . ASN A 1 143 ? 18.538 -1.056 -9.318 1.00 87.19 143 ASN A N 1
ATOM 1178 C CA . ASN A 1 143 ? 19.058 -0.286 -8.194 1.00 87.19 143 ASN A CA 1
ATOM 1179 C C . ASN A 1 143 ? 20.403 0.380 -8.498 1.00 87.19 143 ASN A C 1
ATOM 1181 O O . ASN A 1 143 ? 20.623 1.502 -8.055 1.00 87.19 143 ASN A O 1
ATOM 1185 N N . ALA A 1 144 ? 21.271 -0.262 -9.284 1.00 83.44 144 ALA A N 1
ATOM 1186 C CA . ALA A 1 144 ? 22.546 0.315 -9.708 1.00 83.44 144 ALA A CA 1
ATOM 1187 C C . ALA A 1 144 ? 22.396 1.443 -10.746 1.00 83.44 144 ALA A C 1
ATOM 1189 O O . ALA A 1 144 ? 23.205 2.369 -10.773 1.00 83.44 144 ALA A O 1
ATOM 1190 N N . SER A 1 145 ? 21.389 1.360 -11.621 1.00 76.12 145 SER A N 1
ATOM 1191 C CA . SER A 1 145 ? 21.164 2.333 -12.703 1.00 76.12 145 SER A CA 1
ATOM 1192 C C . SER A 1 145 ? 20.288 3.510 -12.279 1.00 76.12 145 SER A C 1
ATOM 1194 O O . SER A 1 145 ? 20.424 4.622 -12.791 1.00 76.12 145 SER A O 1
ATOM 1196 N N . SER A 1 146 ? 19.402 3.291 -11.316 1.00 69.12 146 SER A N 1
ATOM 1197 C CA . SER A 1 146 ? 18.607 4.334 -10.700 1.00 69.12 146 SER A CA 1
ATOM 1198 C C . SER A 1 146 ? 19.408 5.013 -9.594 1.00 69.12 146 SER A C 1
ATOM 1200 O O . SER A 1 146 ? 19.838 4.360 -8.648 1.00 69.12 146 SER A O 1
ATOM 1202 N N . ASN A 1 147 ? 19.579 6.332 -9.664 1.00 69.06 147 ASN A N 1
ATOM 1203 C CA . ASN A 1 147 ? 20.122 7.122 -8.555 1.00 69.06 147 ASN A CA 1
ATOM 1204 C C . ASN A 1 147 ? 19.084 7.200 -7.410 1.00 69.06 147 ASN A C 1
ATOM 1206 O O . ASN A 1 147 ? 18.446 8.235 -7.192 1.00 69.06 147 ASN A O 1
ATOM 1210 N N . ASN A 1 148 ? 18.834 6.057 -6.764 1.00 70.56 148 ASN A N 1
ATOM 1211 C CA . ASN A 1 148 ? 17.775 5.827 -5.787 1.00 70.56 148 ASN A CA 1
ATOM 1212 C C . ASN A 1 148 ? 18.146 6.452 -4.443 1.00 70.56 148 ASN A C 1
ATOM 1214 O O . ASN A 1 148 ? 18.597 5.777 -3.514 1.00 70.56 148 ASN A O 1
ATOM 1218 N N . ALA A 1 149 ? 17.939 7.761 -4.336 1.00 81.94 149 ALA A N 1
ATOM 1219 C CA . ALA A 1 149 ? 17.909 8.425 -3.045 1.00 81.94 149 ALA A CA 1
ATOM 1220 C C . ALA A 1 149 ? 16.759 7.862 -2.196 1.00 81.94 149 ALA A C 1
ATOM 1222 O O . ALA A 1 149 ? 15.673 7.598 -2.716 1.00 81.94 149 ALA A O 1
ATOM 1223 N N . ILE A 1 150 ? 17.004 7.716 -0.892 1.00 88.19 150 ILE A N 1
ATOM 1224 C CA . ILE A 1 150 ? 15.945 7.433 0.079 1.00 88.19 150 ILE A CA 1
ATOM 1225 C C . ILE A 1 150 ? 14.920 8.562 -0.004 1.00 88.19 150 ILE A C 1
ATOM 1227 O O . ILE A 1 150 ? 15.277 9.730 0.163 1.00 88.19 150 ILE A O 1
ATOM 1231 N N . ASP A 1 151 ? 13.660 8.207 -0.238 1.00 92.81 151 ASP A N 1
ATOM 1232 C CA . ASP A 1 151 ? 12.546 9.145 -0.160 1.00 92.81 151 ASP A CA 1
ATOM 1233 C C . ASP A 1 151 ? 11.749 8.901 1.120 1.00 92.81 151 ASP A C 1
ATOM 1235 O O . ASP A 1 151 ? 11.527 7.759 1.528 1.00 92.81 151 ASP A O 1
ATOM 1239 N N . THR A 1 152 ? 11.381 9.982 1.800 1.00 95.62 152 THR A N 1
ATOM 1240 C CA . THR A 1 152 ? 10.747 9.931 3.120 1.00 95.62 152 THR A CA 1
ATOM 1241 C C . THR A 1 152 ? 9.356 10.529 3.037 1.00 95.62 152 THR A C 1
ATOM 1243 O O . THR A 1 152 ? 9.194 11.699 2.704 1.00 95.62 152 THR A O 1
ATOM 1246 N N . HIS A 1 153 ? 8.352 9.744 3.417 1.00 96.88 153 HIS A N 1
ATOM 1247 C CA . HIS A 1 153 ? 6.960 10.180 3.427 1.00 96.88 153 HIS A CA 1
ATOM 1248 C C . HIS A 1 153 ? 6.449 10.288 4.855 1.00 96.88 153 HIS A C 1
ATOM 1250 O O . HIS A 1 153 ? 6.577 9.345 5.637 1.00 96.88 153 HIS A O 1
ATOM 1256 N N . HIS A 1 154 ? 5.848 11.430 5.181 1.00 97.56 154 HIS A N 1
ATOM 1257 C CA . HIS A 1 154 ? 5.140 11.625 6.438 1.00 97.56 154 HIS A CA 1
ATOM 1258 C C . HIS A 1 154 ? 3.707 11.100 6.314 1.00 97.56 154 HIS A C 1
ATOM 1260 O O . HIS A 1 154 ? 2.963 11.518 5.427 1.00 97.56 154 HIS A O 1
ATOM 1266 N N . ILE A 1 155 ? 3.341 10.163 7.181 1.00 97.94 155 ILE A N 1
ATOM 1267 C CA . ILE A 1 155 ? 2.054 9.476 7.173 1.00 97.94 155 ILE A CA 1
ATOM 1268 C C . ILE A 1 155 ? 1.177 10.069 8.267 1.00 97.94 155 ILE A C 1
ATOM 1270 O O . ILE A 1 155 ? 1.492 9.961 9.451 1.00 97.94 155 ILE A O 1
ATOM 1274 N N . THR A 1 156 ? 0.070 10.678 7.849 1.00 97.81 156 THR A N 1
ATOM 1275 C CA . THR A 1 156 ? -0.903 11.335 8.736 1.00 97.81 156 THR A CA 1
ATOM 1276 C C . THR A 1 156 ? -2.275 10.673 8.720 1.00 97.81 156 THR A C 1
ATOM 1278 O O . THR A 1 156 ? -3.110 10.966 9.565 1.00 97.81 156 THR A O 1
ATOM 1281 N N . GLU A 1 157 ? -2.541 9.819 7.732 1.00 98.00 157 GLU A N 1
ATOM 1282 C CA . GLU A 1 157 ? -3.831 9.163 7.554 1.00 98.00 157 GLU A CA 1
ATOM 1283 C C . GLU A 1 157 ? -3.695 7.858 6.762 1.00 98.00 157 GLU A C 1
ATOM 1285 O O . GLU A 1 157 ? -2.747 7.658 5.993 1.00 98.00 157 GLU A O 1
ATOM 1290 N N . ILE A 1 158 ? -4.698 6.997 6.912 1.00 98.62 158 ILE A N 1
ATOM 1291 C CA . ILE A 1 158 ? -4.955 5.835 6.058 1.00 98.62 158 ILE A CA 1
ATOM 1292 C C . ILE A 1 158 ? -6.271 6.032 5.302 1.00 98.62 158 ILE A C 1
ATOM 1294 O O . ILE A 1 158 ? -7.113 6.848 5.680 1.00 98.62 158 ILE A O 1
ATOM 1298 N N . GLN A 1 159 ? -6.484 5.260 4.238 1.00 98.69 159 GLN A N 1
ATOM 1299 C CA . GLN A 1 159 ? -7.712 5.318 3.450 1.00 98.69 159 GLN A CA 1
ATOM 1300 C C . GLN A 1 159 ? -8.354 3.943 3.275 1.00 98.69 159 GLN A C 1
ATOM 1302 O O . GLN A 1 159 ? -7.668 2.946 3.037 1.00 98.69 159 GLN A O 1
ATOM 1307 N N . ILE A 1 160 ? -9.690 3.918 3.302 1.00 98.62 160 ILE A N 1
ATOM 1308 C CA . ILE A 1 160 ? -10.483 2.813 2.753 1.00 98.62 160 ILE A CA 1
ATOM 1309 C C . ILE A 1 160 ? -10.682 3.103 1.267 1.00 98.62 160 ILE A C 1
ATOM 1311 O O . ILE A 1 160 ? -11.285 4.110 0.891 1.00 98.62 160 ILE A O 1
ATOM 1315 N N . ILE A 1 161 ? -10.157 2.229 0.412 1.00 98.50 161 ILE A N 1
ATOM 1316 C CA . ILE A 1 161 ? -10.080 2.455 -1.031 1.00 98.50 161 ILE A CA 1
ATOM 1317 C C . ILE A 1 161 ? -10.876 1.382 -1.767 1.00 98.50 161 ILE A C 1
ATOM 1319 O O . ILE A 1 161 ? -10.640 0.185 -1.608 1.00 98.50 161 ILE A O 1
ATOM 1323 N N . GLU A 1 162 ? -11.790 1.813 -2.631 1.00 97.88 162 GLU A N 1
ATOM 1324 C CA . GLU A 1 162 ? -12.492 0.954 -3.575 1.00 97.88 162 GLU A CA 1
ATOM 1325 C C . GLU A 1 162 ? -11.659 0.738 -4.842 1.00 97.88 162 GLU A C 1
ATOM 1327 O O . GLU A 1 162 ? -11.227 1.686 -5.492 1.00 97.88 162 GLU A O 1
ATOM 1332 N N . SER A 1 163 ? -11.497 -0.523 -5.233 1.00 96.38 163 SER A N 1
ATOM 1333 C CA . SER A 1 163 ? -10.833 -0.961 -6.457 1.00 96.38 163 SER A CA 1
ATOM 1334 C C . SER A 1 163 ? -11.860 -1.369 -7.512 1.00 96.38 163 SER A C 1
ATOM 1336 O O . SER A 1 163 ? -12.463 -2.443 -7.429 1.00 96.38 163 SER A O 1
ATOM 1338 N N . LYS A 1 164 ? -12.059 -0.523 -8.530 1.00 94.19 164 LYS A N 1
ATOM 1339 C CA . LYS A 1 164 ? -12.970 -0.788 -9.654 1.00 94.19 164 LYS A CA 1
ATOM 1340 C C . LYS A 1 164 ? -12.197 -1.106 -10.927 1.00 94.19 164 LYS A C 1
ATOM 1342 O O . LYS A 1 164 ? -11.372 -0.317 -11.381 1.00 94.19 164 LYS A O 1
ATOM 1347 N N . SER A 1 165 ? -12.496 -2.253 -11.533 1.00 90.62 165 SER A N 1
ATOM 1348 C CA . SER A 1 165 ? -11.990 -2.583 -12.871 1.00 90.62 165 SER A CA 1
ATOM 1349 C C . SER A 1 165 ? -12.794 -1.828 -13.927 1.00 90.62 165 SER A C 1
ATOM 1351 O O . SER A 1 165 ? -14.021 -1.831 -13.884 1.00 90.62 165 SER A O 1
ATOM 1353 N N . GLN A 1 166 ? -12.103 -1.188 -14.864 1.00 88.19 166 GLN A N 1
ATOM 1354 C CA . GLN A 1 166 ? -12.682 -0.438 -15.975 1.00 88.19 166 GLN A CA 1
ATOM 1355 C C . GLN A 1 166 ? -11.922 -0.747 -17.276 1.00 88.19 166 GLN A C 1
ATOM 1357 O O . GLN A 1 166 ? -10.784 -1.234 -17.233 1.00 88.19 166 GLN A O 1
ATOM 1362 N N . PRO A 1 167 ? -12.504 -0.458 -18.455 1.00 86.44 167 PRO A N 1
ATOM 1363 C CA . PRO A 1 167 ? -11.736 -0.418 -19.694 1.00 86.44 167 PRO A CA 1
ATOM 1364 C C . PRO A 1 167 ? -10.503 0.483 -19.520 1.00 86.44 167 PRO A C 1
ATOM 1366 O O . PRO A 1 167 ? -10.610 1.613 -19.051 1.00 86.44 167 PRO A O 1
ATOM 1369 N N . GLY A 1 168 ? -9.313 -0.033 -19.832 1.00 78.50 168 GLY A N 1
ATOM 1370 C CA . GLY A 1 168 ? -8.056 0.707 -19.652 1.00 78.50 168 GLY A CA 1
ATOM 1371 C C . GLY A 1 168 ? -7.417 0.619 -18.257 1.00 78.50 168 GLY A C 1
ATOM 1372 O O . GLY A 1 168 ? -6.406 1.280 -18.020 1.00 78.50 168 GLY A O 1
ATOM 1373 N N . GLY A 1 169 ? -7.941 -0.200 -17.335 1.00 84.19 169 GLY A N 1
ATOM 1374 C CA . GLY A 1 169 ? -7.235 -0.577 -16.104 1.00 84.19 169 GLY A CA 1
ATOM 1375 C C . GLY A 1 169 ? -8.084 -0.517 -14.838 1.00 84.19 169 GLY A C 1
ATOM 1376 O O . GLY A 1 169 ? -9.279 -0.791 -14.849 1.00 84.19 169 GLY A O 1
ATOM 1377 N N . VAL A 1 170 ? -7.444 -0.202 -13.715 1.00 90.00 170 VAL A N 1
ATOM 1378 C CA . VAL A 1 170 ? -8.112 -0.100 -12.413 1.00 90.00 170 VAL A CA 1
ATOM 1379 C C . VAL A 1 170 ? -8.218 1.366 -12.009 1.00 90.00 170 VAL A C 1
ATOM 1381 O O . VAL A 1 170 ? -7.262 2.128 -12.173 1.00 90.00 170 VAL A O 1
ATOM 1384 N N . VAL A 1 171 ? -9.376 1.749 -11.481 1.00 91.69 171 VAL A N 1
ATOM 1385 C CA . VAL A 1 171 ? -9.619 3.054 -10.863 1.00 91.69 171 VAL A CA 1
ATOM 1386 C C . VAL A 1 171 ? -9.807 2.860 -9.367 1.00 91.69 171 VAL A C 1
ATOM 1388 O O . VAL A 1 171 ? -10.535 1.958 -8.939 1.00 91.69 171 VAL A O 1
ATOM 1391 N N . TYR A 1 172 ? -9.124 3.698 -8.591 1.00 95.75 172 TYR A N 1
ATOM 1392 C CA . TYR A 1 172 ? -9.223 3.733 -7.140 1.00 95.75 172 TYR A CA 1
ATOM 1393 C C . TYR A 1 172 ? -10.056 4.926 -6.690 1.00 95.75 172 TYR A C 1
ATOM 1395 O O . TYR A 1 172 ? -9.746 6.061 -7.042 1.00 95.75 172 TYR A O 1
ATOM 1403 N N . ASN A 1 173 ? -11.095 4.657 -5.898 1.00 96.25 173 ASN A N 1
ATOM 1404 C CA . ASN A 1 173 ? -11.898 5.690 -5.249 1.00 96.25 173 ASN A CA 1
ATOM 1405 C C . ASN A 1 173 ? -11.639 5.631 -3.749 1.00 96.25 173 ASN A C 1
ATOM 1407 O O . ASN A 1 173 ? -11.799 4.576 -3.138 1.00 96.25 173 ASN A O 1
ATOM 1411 N N . ILE A 1 174 ? -11.255 6.755 -3.158 1.00 97.75 174 ILE A N 1
ATOM 1412 C CA . ILE A 1 174 ? -11.175 6.873 -1.703 1.00 97.75 174 ILE A CA 1
ATOM 1413 C C . ILE A 1 174 ? -12.610 6.966 -1.194 1.00 97.75 174 ILE A C 1
ATOM 1415 O O . ILE A 1 174 ? -13.330 7.888 -1.569 1.00 97.75 174 ILE A O 1
ATOM 1419 N N . LEU A 1 175 ? -13.024 5.981 -0.402 1.00 98.19 175 LEU A N 1
ATOM 1420 C CA . LEU A 1 175 ? -14.332 5.978 0.245 1.00 98.19 175 LEU A CA 1
ATOM 1421 C C . LEU A 1 175 ? -14.273 6.785 1.537 1.00 98.19 175 LEU A C 1
ATOM 1423 O O . LEU A 1 175 ? -15.133 7.619 1.772 1.00 98.19 175 LEU A O 1
ATOM 1427 N N . GLU A 1 176 ? -13.227 6.560 2.333 1.00 98.38 176 GLU A N 1
ATOM 1428 C CA . GLU A 1 176 ? -13.043 7.182 3.642 1.00 98.38 176 GLU A CA 1
ATOM 1429 C C . GLU A 1 176 ? -11.563 7.472 3.897 1.00 98.38 176 GLU A C 1
ATOM 1431 O O . GLU A 1 176 ? -10.683 6.762 3.393 1.00 98.38 176 GLU A O 1
ATOM 1436 N N . ARG A 1 177 ? -11.305 8.499 4.709 1.00 98.50 177 ARG A N 1
ATOM 1437 C CA . ARG A 1 177 ? -9.985 8.854 5.244 1.00 98.50 177 ARG A CA 1
ATOM 1438 C C . ARG A 1 177 ? -10.051 8.781 6.762 1.00 98.50 177 ARG A C 1
ATOM 1440 O O . ARG A 1 177 ? -11.004 9.293 7.341 1.00 98.50 177 ARG A O 1
ATOM 1447 N N . ILE A 1 178 ? -9.058 8.148 7.374 1.00 98.50 178 ILE A N 1
ATOM 1448 C CA . ILE A 1 178 ? -8.934 8.018 8.825 1.00 98.50 178 ILE A CA 1
ATOM 1449 C C . ILE A 1 178 ? -7.595 8.624 9.229 1.00 98.50 178 ILE A C 1
ATOM 1451 O O . ILE A 1 178 ? -6.550 8.122 8.810 1.00 98.50 178 ILE A O 1
ATOM 1455 N N . SER A 1 179 ? -7.638 9.697 10.017 1.00 97.44 179 SER A N 1
ATOM 1456 C CA . SER A 1 179 ? -6.443 10.314 10.597 1.00 97.44 179 SER A CA 1
ATOM 1457 C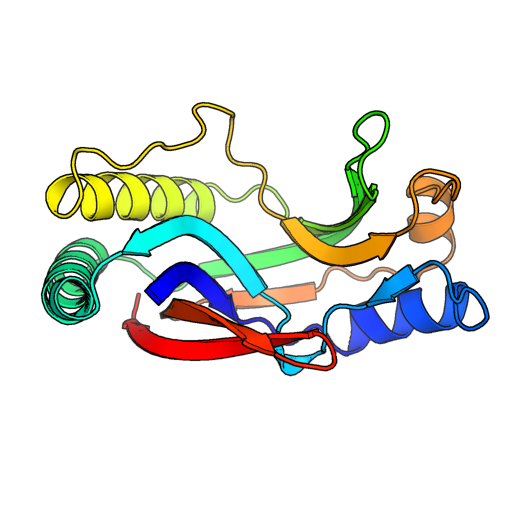 C . SER A 1 179 ? -5.798 9.389 11.625 1.00 97.44 179 SER A C 1
ATOM 1459 O O . SER A 1 179 ? -6.497 8.634 12.304 1.00 97.44 179 SER A O 1
ATOM 1461 N N . LEU A 1 180 ? -4.471 9.461 11.708 1.00 95.19 180 LEU A N 1
ATOM 1462 C CA . LEU A 1 180 ? -3.677 8.841 12.765 1.00 95.19 180 LEU A CA 1
ATOM 1463 C C . LEU A 1 180 ? -3.562 9.778 13.963 1.00 95.19 180 LEU A C 1
ATOM 1465 O O . LEU A 1 180 ? -3.360 10.995 13.729 1.00 95.19 180 LEU A O 1
#

Sequence (180 aa):
MRIFIGIKLDLAKQLNQVQTIFHEDTKIKWVKENNLHLTLLFIGNIDRDIVPELKQNLETTLSSENTFTIQVQDYGTFIKRRKPGILWLKVHQNDVLESLQSKITKATLKIIPDLNIQHNQYTPHITLARYHHSLKIDPELLNASSNNAIDTHHITEIQIIESKSQPGGVVYNILERISL

Radius of gyration: 16.79 Å; chains: 1; bounding box: 46×31×45 Å

Organism: NCBI:txid2992111